Protein AF-A0A7S0ARN7-F1 (afdb_monomer)

Mean predicted aligned error: 8.46 Å

Foldseek 3Di:
DDDPPDPDDDDPPPFLALVVLLVQLVVVVVQVCVVVVNDDDDHDKDKDWDADPNDIAIDTRDFDPVLVVLCVPPHHCSSVVVNCVRNVPPPVVSVVSLLPDQSLSHDHPDRLVSQQSQCVLLVHPDSNDRHDSDDVSSNVSSD

pLDDT: mean 82.37, std 15.59, range [34.59, 96.56]

Radius of gyration: 19.01 Å; Cα contacts (8 Å, |Δi|>4): 144; chains: 1; bounding box: 39×38×51 Å

Sequence (143 aa):
VLDAQMEFSGPATPFTRIWCAFEESVAMEQAALEEEGLAEKPALLLDIATCHGSQPQLLTDGLTEQEQLLDEQKYPGAGAKAQTLRERSFPLELVAKGLTLRLEEASASVASDKTHILNCIARNTDLDAEPALEHPAYDRVYR

Organism: NCBI:txid73915

Solvent-accessible surface area (backbone atoms only — not comparable to full-atom values): 8701 Å² total; per-residue (Å²): 130,75,64,91,85,48,101,81,49,68,65,91,62,73,63,48,41,39,62,58,51,48,54,52,38,53,55,50,55,55,46,55,50,25,75,75,71,73,44,98,68,80,81,86,72,59,67,50,76,49,73,59,94,95,35,82,35,52,47,60,65,70,75,52,72,71,28,48,51,35,23,76,73,74,41,86,59,45,15,62,52,48,49,54,61,60,39,67,77,46,66,60,68,60,55,55,54,46,60,68,57,56,70,84,75,31,40,53,99,49,71,64,54,47,33,32,50,50,15,51,61,63,68,42,91,56,40,85,48,87,51,72,91,72,54,82,49,59,60,63,59,54,104

Secondary structure (DSSP, 8-state):
---TT-TT-----TT-BHHHHHHHHHHHHHHHHIIIIIS--PPPP-EEEEEETTEEEEEESS--HHHHHHHHHT-TTHHHHHHHHHHTTS-HHHHHHHHT--GGG-B-SSHHHHHHHHHHHTT-S-TTSPPPSS-TTGGGT--

Structure (mmCIF, N/CA/C/O backbone):
data_AF-A0A7S0ARN7-F1
#
_entry.id   AF-A0A7S0ARN7-F1
#
loop_
_atom_site.group_PDB
_atom_site.id
_atom_site.type_symbol
_atom_site.label_atom_id
_atom_site.label_alt_id
_atom_site.label_comp_id
_atom_site.label_asym_id
_atom_site.label_entity_id
_atom_site.label_seq_id
_atom_site.pdbx_PDB_ins_code
_atom_site.Cartn_x
_atom_site.Cartn_y
_atom_site.Cartn_z
_atom_site.occupancy
_atom_site.B_iso_or_equiv
_atom_site.auth_seq_id
_atom_site.auth_comp_id
_atom_site.auth_asym_id
_atom_site.auth_atom_id
_atom_site.pdbx_PDB_model_num
ATOM 1 N N . VAL A 1 1 ? 6.931 -16.984 8.484 1.00 34.59 1 VAL A N 1
ATOM 2 C CA . VAL A 1 1 ? 8.196 -17.642 8.877 1.00 34.59 1 VAL A CA 1
ATOM 3 C C . VAL A 1 1 ? 9.204 -16.530 9.088 1.00 34.59 1 VAL A C 1
ATOM 5 O O . VAL A 1 1 ? 9.321 -15.700 8.199 1.00 34.59 1 VAL A O 1
ATOM 8 N N . LEU A 1 2 ? 9.782 -16.425 10.287 1.00 37.09 2 LEU A N 1
ATOM 9 C CA . LEU A 1 2 ? 10.772 -15.397 10.624 1.00 37.09 2 LEU A CA 1
ATOM 10 C C . LEU A 1 2 ? 12.109 -15.756 9.968 1.00 37.09 2 LEU A C 1
ATOM 12 O O . LEU A 1 2 ? 12.545 -16.904 10.058 1.00 37.09 2 LEU A O 1
ATOM 16 N N . ASP A 1 3 ? 12.727 -14.783 9.312 1.00 39.00 3 ASP A N 1
ATOM 17 C CA . ASP A 1 3 ? 14.120 -14.831 8.882 1.00 39.00 3 ASP A CA 1
ATOM 18 C C . ASP A 1 3 ? 15.012 -14.640 10.122 1.00 39.00 3 ASP A C 1
ATOM 20 O O . ASP A 1 3 ? 14.856 -13.677 10.870 1.00 39.00 3 ASP A O 1
ATOM 24 N N . ALA A 1 4 ? 15.916 -15.589 10.365 1.00 43.41 4 ALA A N 1
ATOM 25 C CA . ALA A 1 4 ? 16.823 -15.599 11.509 1.00 43.41 4 ALA A CA 1
ATOM 26 C C . ALA A 1 4 ? 18.027 -14.638 11.369 1.00 43.41 4 ALA A C 1
ATOM 28 O O . ALA A 1 4 ? 18.924 -14.678 12.211 1.00 43.41 4 ALA A O 1
ATOM 29 N N . GLN A 1 5 ? 18.097 -13.817 10.314 1.00 52.44 5 GLN A N 1
ATOM 30 C CA . GLN A 1 5 ? 19.282 -13.025 9.964 1.00 52.44 5 GLN A CA 1
ATOM 31 C C . GLN A 1 5 ? 19.239 -11.538 10.335 1.00 52.44 5 GLN A C 1
ATOM 33 O O . GLN A 1 5 ? 20.236 -10.858 10.098 1.00 52.44 5 GLN A O 1
ATOM 38 N N . MET A 1 6 ? 18.174 -11.006 10.949 1.00 47.91 6 MET A N 1
ATOM 39 C CA . MET A 1 6 ? 18.203 -9.616 11.432 1.00 47.91 6 MET A CA 1
ATOM 40 C C . MET A 1 6 ? 17.914 -9.502 12.928 1.00 47.91 6 MET A C 1
ATOM 42 O O . MET A 1 6 ? 16.893 -9.974 13.420 1.00 47.91 6 MET A O 1
ATOM 46 N N . GLU A 1 7 ? 18.781 -8.768 13.630 1.00 45.91 7 GLU A N 1
ATOM 47 C CA . GLU A 1 7 ? 18.656 -8.407 15.053 1.00 45.91 7 GLU A CA 1
ATOM 48 C C . GLU A 1 7 ? 17.381 -7.590 15.365 1.00 45.91 7 GLU A C 1
ATOM 50 O O . GLU A 1 7 ? 16.983 -7.499 16.523 1.00 45.91 7 GLU A O 1
ATOM 55 N N . PHE A 1 8 ? 16.709 -7.041 14.341 1.00 52.00 8 PHE A N 1
ATOM 56 C CA . PHE A 1 8 ? 15.492 -6.226 14.470 1.00 52.00 8 PHE A CA 1
ATOM 57 C C . PHE A 1 8 ? 14.445 -6.424 13.355 1.00 52.00 8 PHE A C 1
ATOM 59 O O . PHE A 1 8 ? 13.602 -5.549 13.166 1.00 52.00 8 PHE A O 1
ATOM 66 N N . SER A 1 9 ? 14.427 -7.542 12.616 1.00 42.03 9 SER A N 1
ATOM 67 C CA . SER A 1 9 ? 13.319 -7.789 11.674 1.00 42.03 9 SER A CA 1
ATOM 68 C C . SER A 1 9 ? 12.332 -8.802 12.240 1.00 42.03 9 SER A C 1
ATOM 70 O O . SER A 1 9 ? 12.500 -10.015 12.110 1.00 42.03 9 SER A O 1
ATOM 72 N N . GLY A 1 10 ? 11.242 -8.290 12.816 1.00 43.62 10 GLY A N 1
ATOM 73 C CA . GLY A 1 10 ? 9.978 -9.021 12.757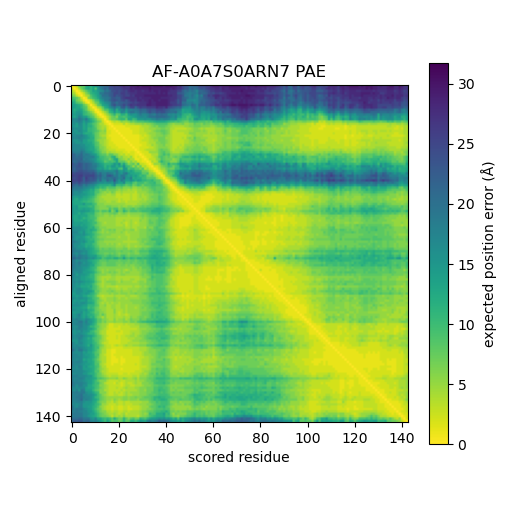 1.00 43.62 10 GLY A CA 1
ATOM 74 C C . GLY A 1 10 ? 9.605 -9.280 11.290 1.00 43.62 10 GLY A C 1
ATOM 75 O O . GLY A 1 10 ? 10.201 -8.675 10.392 1.00 43.62 10 GLY A O 1
ATOM 76 N N . PRO A 1 11 ? 8.632 -10.157 10.996 1.00 50.41 11 PRO A N 1
ATOM 77 C CA . PRO A 1 11 ? 8.144 -10.238 9.628 1.00 50.41 11 PRO A CA 1
ATOM 78 C C . PRO A 1 11 ? 7.705 -8.824 9.234 1.00 50.41 11 PRO A C 1
ATOM 80 O O . PRO A 1 11 ? 7.140 -8.119 10.072 1.00 50.41 11 PRO A O 1
ATOM 83 N N . ALA A 1 12 ? 7.940 -8.401 7.991 1.00 48.53 12 ALA A N 1
ATOM 84 C CA . ALA A 1 12 ? 7.135 -7.318 7.449 1.00 48.53 12 ALA A CA 1
ATOM 85 C C . ALA A 1 12 ? 5.679 -7.779 7.610 1.00 48.53 12 ALA A C 1
ATOM 87 O O . ALA A 1 12 ? 5.238 -8.707 6.934 1.00 48.53 12 ALA A O 1
ATOM 88 N N . THR A 1 13 ? 4.994 -7.260 8.625 1.00 58.22 13 THR A N 1
ATOM 89 C CA . THR A 1 13 ? 3.586 -7.524 8.894 1.00 58.22 13 THR A CA 1
ATOM 90 C C . THR A 1 13 ? 2.845 -6.365 8.263 1.00 58.22 13 THR A C 1
ATOM 92 O O . THR A 1 13 ? 2.683 -5.337 8.928 1.00 58.22 13 THR A O 1
ATOM 95 N N . PRO A 1 14 ? 2.499 -6.470 6.966 1.00 60.25 14 PRO A N 1
ATOM 96 C CA . PRO A 1 14 ? 1.796 -5.402 6.286 1.00 60.25 14 PRO A CA 1
ATOM 97 C C . PRO A 1 14 ? 0.550 -5.040 7.097 1.00 60.25 14 PRO A C 1
ATOM 99 O O . PRO A 1 14 ? -0.193 -5.916 7.539 1.00 60.25 14 PRO A O 1
ATOM 102 N N . PHE A 1 15 ? 0.393 -3.740 7.339 1.00 61.28 15 PHE A N 1
ATOM 103 C CA . PHE A 1 15 ? -0.841 -3.121 7.817 1.00 61.28 15 PHE A CA 1
ATOM 104 C C . PHE A 1 15 ? -1.418 -3.607 9.157 1.00 61.28 15 PHE A C 1
ATOM 106 O O . PHE A 1 15 ? -2.587 -3.376 9.447 1.00 61.28 15 PHE A O 1
ATOM 113 N N . THR A 1 16 ? -0.607 -4.167 10.064 1.00 73.50 16 THR A N 1
ATOM 114 C CA . THR A 1 16 ? -1.054 -4.346 11.465 1.00 73.50 16 THR A CA 1
ATOM 115 C C . THR A 1 16 ? -1.233 -3.019 12.197 1.00 73.50 16 THR A C 1
ATOM 117 O O . THR A 1 16 ? -1.838 -2.985 13.268 1.00 73.50 16 THR A O 1
ATOM 120 N N . ARG A 1 17 ? -0.690 -1.929 11.647 1.00 84.50 17 ARG A N 1
ATOM 121 C CA . ARG A 1 17 ? -0.802 -0.572 12.174 1.00 84.50 17 ARG A CA 1
ATOM 122 C C . ARG A 1 17 ? -1.903 0.157 11.415 1.00 84.50 17 ARG A C 1
ATOM 124 O O . ARG A 1 17 ? -1.704 0.526 10.263 1.00 84.50 17 ARG A O 1
ATOM 131 N N . ILE A 1 18 ? -3.030 0.393 12.081 1.00 89.44 18 ILE A N 1
ATOM 132 C CA . ILE A 1 18 ? -4.207 1.032 11.472 1.00 89.44 18 ILE A CA 1
ATOM 133 C C . ILE A 1 18 ? -3.899 2.438 10.931 1.00 89.44 18 ILE A C 1
ATOM 135 O O . ILE A 1 18 ? -4.466 2.848 9.926 1.00 89.44 18 ILE A O 1
ATOM 139 N N . TRP A 1 19 ? -2.941 3.139 11.546 1.00 90.62 19 TRP A N 1
ATOM 140 C CA . TRP A 1 19 ? -2.455 4.439 11.082 1.00 90.62 19 TRP A CA 1
ATOM 141 C C . TRP A 1 19 ? -1.925 4.408 9.647 1.00 90.62 19 TRP A C 1
ATOM 143 O O . TRP A 1 19 ? -2.259 5.302 8.885 1.00 90.62 19 TRP A O 1
ATOM 153 N N . CYS A 1 20 ? -1.174 3.373 9.254 1.00 87.31 20 CYS A N 1
ATOM 154 C CA . CYS A 1 20 ? -0.627 3.297 7.897 1.00 87.31 20 CYS A CA 1
ATOM 155 C C . CYS A 1 20 ? -1.749 3.182 6.856 1.00 87.31 20 CYS A C 1
ATOM 157 O O . CYS A 1 20 ? -1.766 3.920 5.881 1.00 87.31 20 CYS A O 1
ATOM 159 N N . ALA A 1 21 ? -2.736 2.318 7.117 1.00 85.81 21 ALA A N 1
ATOM 160 C CA . ALA A 1 21 ? -3.896 2.174 6.240 1.00 85.81 21 ALA A CA 1
ATOM 161 C C . ALA A 1 21 ? -4.757 3.452 6.192 1.00 85.81 21 ALA A C 1
ATOM 163 O O . ALA A 1 21 ? -5.342 3.772 5.161 1.00 85.81 21 ALA A O 1
ATOM 164 N N . PHE A 1 22 ? -4.829 4.200 7.297 1.00 89.19 22 PHE A N 1
ATOM 165 C CA . PHE A 1 22 ? -5.517 5.488 7.340 1.00 89.19 22 PHE A CA 1
ATOM 166 C C . PHE A 1 22 ? -4.777 6.584 6.560 1.00 89.19 22 PHE A C 1
ATOM 168 O O . PHE A 1 22 ? -5.401 7.340 5.826 1.00 89.19 22 PHE A O 1
ATOM 175 N N . GLU A 1 23 ? -3.453 6.672 6.685 1.00 88.50 23 GLU A N 1
ATOM 176 C CA . GLU A 1 23 ? -2.637 7.630 5.927 1.00 88.50 23 GLU A CA 1
ATOM 177 C C . GLU A 1 23 ? -2.752 7.384 4.417 1.00 88.50 23 GLU A C 1
ATOM 179 O O . GLU A 1 23 ? -2.956 8.324 3.647 1.00 88.50 23 GLU A O 1
ATOM 184 N N . GLU A 1 24 ? -2.685 6.117 4.001 1.00 84.62 24 GLU A N 1
ATOM 185 C CA . GLU A 1 24 ? -2.866 5.714 2.606 1.00 84.62 24 GLU A CA 1
ATOM 186 C C . GLU A 1 24 ? -4.280 6.025 2.102 1.00 84.62 24 GLU A C 1
ATOM 188 O O . GLU A 1 24 ? -4.426 6.585 1.016 1.00 84.62 24 GLU A O 1
ATOM 193 N N . SER A 1 25 ? -5.328 5.756 2.891 1.00 85.25 25 SER A N 1
ATOM 194 C CA . SER A 1 25 ? -6.704 6.046 2.469 1.00 85.25 25 SER A CA 1
ATOM 195 C C . SER A 1 25 ? -6.977 7.538 2.307 1.00 85.25 25 SER A C 1
ATOM 197 O O . SER A 1 25 ? -7.649 7.933 1.357 1.00 85.25 25 SER A O 1
ATOM 199 N N . VAL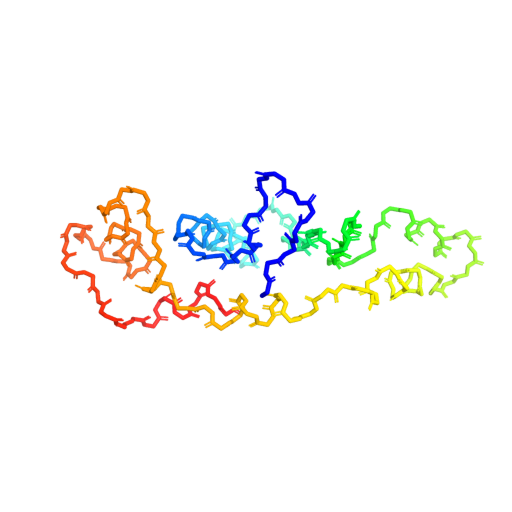 A 1 26 ? -6.415 8.378 3.179 1.00 86.19 26 VAL A N 1
ATOM 200 C CA . VAL A 1 26 ? -6.509 9.839 3.060 1.00 86.19 26 VAL A CA 1
ATOM 201 C C . VAL A 1 26 ? -5.796 10.327 1.799 1.00 86.19 26 VAL A C 1
ATOM 203 O O . VAL A 1 26 ? -6.337 11.173 1.085 1.00 86.19 26 VAL A O 1
ATOM 206 N N . ALA A 1 27 ? -4.615 9.783 1.487 1.00 83.06 27 ALA A N 1
ATOM 207 C CA . ALA A 1 27 ? -3.901 10.118 0.256 1.00 83.06 27 ALA A CA 1
ATOM 208 C C . ALA A 1 27 ? -4.717 9.736 -0.993 1.00 83.06 27 ALA A C 1
ATOM 210 O O . ALA A 1 27 ? -4.836 10.540 -1.919 1.00 83.06 27 ALA A O 1
ATOM 211 N N . MET A 1 28 ? -5.336 8.553 -0.988 1.00 80.12 28 MET A N 1
ATOM 212 C CA . MET A 1 28 ? -6.175 8.066 -2.086 1.00 80.12 28 MET A CA 1
ATOM 213 C C . MET A 1 28 ? -7.480 8.858 -2.241 1.00 80.12 28 MET A C 1
ATOM 215 O O . MET A 1 28 ? -7.842 9.206 -3.363 1.00 80.12 28 MET A O 1
ATOM 219 N N . GLU A 1 29 ? -8.181 9.193 -1.149 1.00 78.50 29 GLU A N 1
ATOM 220 C CA . GLU A 1 29 ? -9.380 10.047 -1.210 1.00 78.50 29 GLU A CA 1
ATOM 221 C C . GLU A 1 29 ? -9.048 11.422 -1.802 1.00 78.50 29 GLU A C 1
ATOM 223 O O . GLU A 1 29 ? -9.818 11.954 -2.604 1.00 78.50 29 GLU A O 1
ATOM 228 N N . GLN A 1 30 ? -7.892 11.988 -1.449 1.00 71.38 30 GLN A N 1
ATOM 229 C CA . GLN A 1 30 ? -7.458 13.267 -1.993 1.00 71.38 30 GLN A CA 1
ATOM 230 C C . GLN A 1 30 ? -7.198 13.189 -3.507 1.00 71.38 30 GLN A C 1
ATOM 232 O O . GLN A 1 30 ? -7.637 14.073 -4.240 1.00 71.38 30 GLN A O 1
ATOM 237 N N . ALA A 1 31 ? -6.563 12.118 -3.987 1.00 68.25 31 ALA A N 1
ATOM 238 C CA . ALA A 1 31 ? -6.337 11.917 -5.417 1.00 68.25 31 ALA A CA 1
ATOM 239 C C . ALA A 1 31 ? -7.619 11.617 -6.207 1.00 68.25 31 ALA A C 1
ATOM 241 O O . ALA A 1 31 ? -7.768 12.080 -7.334 1.00 68.25 31 ALA A O 1
ATOM 242 N N . ALA A 1 32 ? -8.581 10.902 -5.619 1.00 69.81 32 ALA A N 1
ATOM 243 C CA . ALA A 1 32 ? -9.870 10.649 -6.265 1.00 69.81 32 ALA A CA 1
ATOM 244 C C . ALA A 1 32 ? -10.659 11.949 -6.504 1.00 69.81 32 ALA A C 1
ATOM 246 O O . ALA A 1 32 ? -11.263 12.130 -7.559 1.00 69.81 32 ALA A O 1
ATOM 247 N N . LEU A 1 33 ? -10.617 12.890 -5.552 1.00 67.06 33 LEU A N 1
ATOM 248 C CA . LEU A 1 33 ? -11.204 14.222 -5.733 1.00 67.06 33 LEU A CA 1
ATOM 249 C C . LEU A 1 33 ? -10.492 15.012 -6.845 1.00 67.06 33 LEU A C 1
ATOM 251 O O . LEU A 1 33 ? -11.124 15.794 -7.552 1.00 67.06 33 LEU A O 1
ATOM 255 N N . GLU A 1 34 ? -9.188 14.806 -7.016 1.00 67.56 34 GLU A N 1
ATOM 256 C CA . GLU A 1 34 ? -8.386 15.434 -8.069 1.00 67.56 34 GLU A CA 1
ATOM 257 C C . GLU A 1 34 ? -8.763 14.895 -9.469 1.00 67.56 34 GLU A C 1
ATOM 259 O O . GLU A 1 34 ? -8.975 15.692 -10.388 1.00 67.56 34 GLU A O 1
ATOM 264 N N . GLU A 1 35 ? -8.957 13.576 -9.627 1.00 60.41 35 GLU A N 1
ATOM 265 C CA . GLU A 1 35 ? -9.372 12.936 -10.894 1.00 60.41 35 GLU A CA 1
ATOM 266 C C . GLU A 1 35 ? -10.744 13.402 -11.408 1.00 60.41 35 GLU A C 1
ATOM 268 O O . GLU A 1 35 ? -10.962 13.472 -12.620 1.00 60.41 35 GLU A O 1
ATOM 273 N N . GLU A 1 36 ? -11.656 13.803 -10.517 1.00 68.38 36 GLU A N 1
ATOM 274 C CA . GLU A 1 36 ? -12.947 14.408 -10.884 1.00 68.38 36 GLU A CA 1
ATOM 275 C C . GLU A 1 36 ? -12.813 15.848 -11.436 1.00 68.38 36 GLU A C 1
ATOM 277 O O . GLU A 1 36 ? -13.811 16.526 -11.693 1.00 68.38 36 GLU A O 1
ATOM 282 N N . GLY A 1 37 ? -11.583 16.326 -11.662 1.00 61.88 37 GLY A N 1
ATOM 283 C CA . GLY A 1 37 ? -11.284 17.641 -12.231 1.00 61.88 37 GLY A CA 1
ATOM 284 C C . GLY A 1 37 ? -11.396 18.783 -11.222 1.00 61.88 3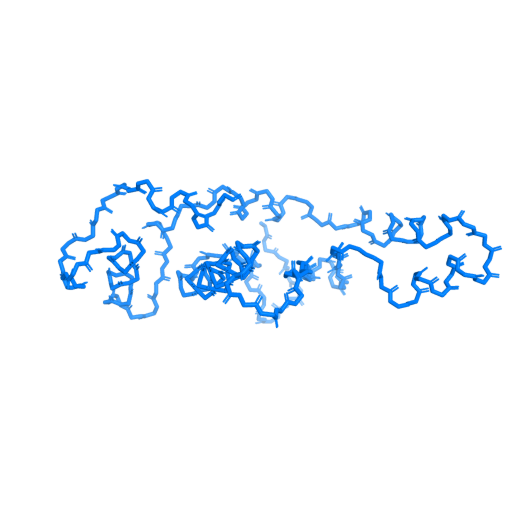7 GLY A C 1
ATOM 285 O O . GLY A 1 37 ? -11.478 19.946 -11.621 1.00 61.88 37 GLY A O 1
ATOM 286 N N . LEU A 1 38 ? -11.419 18.469 -9.921 1.00 61.69 38 LEU A N 1
ATOM 287 C CA . LEU A 1 38 ? -11.544 19.454 -8.843 1.00 61.69 38 LEU A CA 1
ATOM 288 C C . LEU A 1 38 ? -10.184 19.959 -8.328 1.00 61.69 38 LEU A C 1
ATOM 290 O O . LEU A 1 38 ? -10.166 20.900 -7.532 1.00 61.69 38 LEU A O 1
ATOM 294 N N . ALA A 1 39 ? -9.054 19.402 -8.791 1.00 57.09 39 ALA A N 1
ATOM 295 C CA . ALA A 1 39 ? -7.719 19.926 -8.495 1.00 57.09 39 ALA A CA 1
ATOM 296 C C . ALA A 1 39 ? -6.646 19.532 -9.540 1.00 57.09 39 ALA A C 1
ATOM 298 O O . ALA A 1 39 ? -6.692 18.467 -10.146 1.00 57.09 39 ALA A O 1
ATOM 299 N N . GLU A 1 40 ? -5.672 20.427 -9.762 1.00 55.41 40 GLU A N 1
ATOM 300 C CA . GLU A 1 40 ? -4.558 20.262 -10.712 1.00 55.41 40 GLU A CA 1
ATOM 301 C C . GLU A 1 40 ? -3.382 19.518 -10.054 1.00 55.41 40 GLU A C 1
ATOM 303 O O . GLU A 1 40 ? -2.419 20.135 -9.589 1.00 55.41 40 GLU A O 1
ATOM 308 N N . LYS A 1 41 ? -3.433 18.187 -9.995 1.00 54.69 41 LYS A N 1
ATOM 309 C CA . LYS A 1 41 ? -2.278 17.362 -9.614 1.00 54.69 41 LYS A CA 1
ATOM 310 C C . LYS A 1 41 ? -2.193 16.088 -10.462 1.00 54.69 41 LYS A C 1
ATOM 312 O O . LYS A 1 41 ? -3.210 15.630 -10.974 1.00 54.69 41 LYS A O 1
ATOM 317 N N . PRO A 1 42 ? -0.977 15.554 -10.687 1.00 57.97 42 PRO A N 1
ATOM 318 C CA . PRO A 1 42 ? -0.793 14.317 -11.440 1.00 57.97 42 PRO A CA 1
ATOM 319 C C . PRO A 1 42 ? -1.376 13.116 -10.681 1.00 57.97 42 PRO A C 1
ATOM 321 O O . PRO A 1 42 ? -1.392 13.123 -9.451 1.00 57.97 42 PRO A O 1
ATOM 324 N N . ALA A 1 43 ? -1.801 12.087 -11.423 1.00 66.25 43 ALA A N 1
ATOM 325 C CA . ALA A 1 43 ? -2.260 10.813 -10.868 1.00 66.25 43 ALA A CA 1
ATOM 326 C C . ALA A 1 43 ? -1.240 10.236 -9.867 1.00 66.25 43 ALA A C 1
ATOM 328 O O . ALA A 1 43 ? -0.028 10.314 -10.099 1.00 66.25 43 ALA A O 1
ATOM 329 N N . LEU A 1 44 ? -1.728 9.665 -8.760 1.00 72.81 44 LEU A N 1
ATOM 330 C CA . LEU A 1 44 ? -0.875 8.980 -7.790 1.00 72.81 44 LEU A CA 1
ATOM 331 C C . LEU A 1 44 ? -0.246 7.748 -8.445 1.00 72.81 44 LEU A C 1
ATOM 333 O O . LEU A 1 44 ? -0.955 6.834 -8.854 1.00 72.81 44 LEU A O 1
ATOM 337 N N . LEU A 1 45 ? 1.084 7.721 -8.507 1.00 82.19 45 LEU A N 1
ATOM 338 C CA . LEU A 1 45 ? 1.837 6.519 -8.855 1.00 82.19 45 LEU A CA 1
ATOM 339 C C . LEU A 1 45 ? 2.038 5.675 -7.595 1.00 82.19 45 LEU A C 1
ATOM 341 O O . LEU A 1 45 ? 2.348 6.217 -6.529 1.00 82.19 45 LEU A O 1
ATOM 345 N N . LEU A 1 46 ? 1.878 4.357 -7.722 1.00 84.00 46 LEU A N 1
ATOM 346 C CA . LEU A 1 46 ? 2.081 3.412 -6.627 1.00 84.00 46 LEU A CA 1
ATOM 347 C C . LEU A 1 46 ? 3.381 2.630 -6.813 1.00 84.00 46 LEU A C 1
ATOM 349 O O . LEU A 1 46 ? 3.494 1.793 -7.705 1.00 84.00 46 LEU A O 1
ATOM 353 N N . ASP A 1 47 ? 4.310 2.818 -5.882 1.00 89.69 47 ASP A N 1
ATOM 354 C CA . ASP A 1 47 ? 5.530 2.023 -5.794 1.00 89.69 47 ASP A CA 1
ATOM 355 C C . ASP A 1 47 ? 5.530 1.203 -4.501 1.00 89.69 47 ASP A C 1
ATOM 357 O O . ASP A 1 47 ? 5.254 1.719 -3.416 1.00 89.69 47 ASP A O 1
ATOM 361 N N . ILE A 1 48 ? 5.879 -0.081 -4.592 1.00 89.25 48 ILE A N 1
ATOM 362 C CA . ILE A 1 48 ? 5.963 -0.981 -3.437 1.00 89.25 48 ILE A CA 1
ATOM 363 C C . ILE A 1 48 ? 7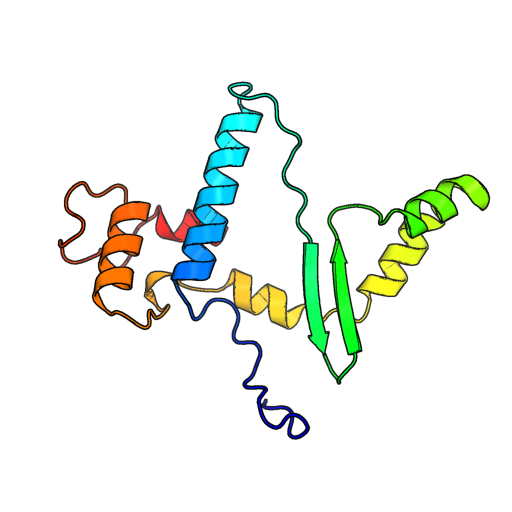.396 -1.474 -3.297 1.00 89.25 48 ILE A C 1
ATOM 365 O O . ILE A 1 48 ? 7.886 -2.253 -4.115 1.00 89.25 48 ILE A O 1
ATOM 369 N N . ALA A 1 49 ? 8.055 -1.066 -2.215 1.00 90.81 49 ALA A N 1
ATOM 370 C CA . ALA A 1 49 ? 9.393 -1.521 -1.862 1.00 90.81 49 ALA A CA 1
ATOM 371 C C . ALA A 1 49 ? 9.351 -2.513 -0.692 1.00 90.81 49 ALA A C 1
ATOM 373 O O . ALA A 1 49 ? 8.626 -2.331 0.285 1.00 90.81 49 ALA A O 1
ATOM 374 N N . THR A 1 50 ? 10.158 -3.568 -0.766 1.00 88.44 50 THR A N 1
ATOM 375 C CA . THR A 1 50 ? 10.341 -4.518 0.337 1.00 88.44 50 THR A CA 1
ATOM 376 C C . THR A 1 50 ? 11.746 -5.111 0.329 1.00 88.44 50 THR A C 1
ATOM 378 O O . THR A 1 50 ? 12.476 -5.000 -0.653 1.00 88.44 50 THR A O 1
ATOM 381 N N . CYS A 1 51 ? 12.132 -5.764 1.422 1.00 88.75 51 CYS A N 1
ATOM 382 C CA . CYS A 1 51 ? 13.364 -6.540 1.506 1.00 88.75 51 CYS A CA 1
ATOM 383 C C . CYS A 1 51 ? 13.011 -8.019 1.655 1.00 88.75 51 CYS A C 1
ATOM 385 O O . CYS A 1 51 ? 12.318 -8.408 2.594 1.00 88.75 51 CYS A O 1
ATOM 387 N N . HIS A 1 52 ? 13.512 -8.852 0.746 1.00 83.88 52 HIS A N 1
ATOM 388 C CA . HIS A 1 52 ? 13.292 -10.295 0.767 1.00 83.88 52 HIS A CA 1
ATOM 389 C C . HIS A 1 52 ? 14.619 -11.023 0.534 1.00 83.88 52 HIS A C 1
ATOM 391 O O . HIS A 1 52 ? 15.308 -10.764 -0.452 1.00 83.88 52 HIS A O 1
ATOM 397 N N . GLY A 1 53 ? 15.010 -11.899 1.467 1.00 83.62 53 GLY A N 1
ATOM 398 C CA . GLY A 1 53 ? 16.299 -12.600 1.413 1.00 83.62 53 GLY A CA 1
ATOM 399 C C . GLY A 1 53 ? 17.506 -11.653 1.408 1.00 83.62 53 GLY A C 1
ATOM 400 O O . GLY A 1 53 ? 18.437 -11.850 0.630 1.00 83.62 53 GLY A O 1
ATOM 401 N N . SER A 1 54 ? 17.460 -10.591 2.221 1.00 85.50 54 SER A N 1
ATOM 402 C CA . SER A 1 54 ? 18.490 -9.536 2.289 1.00 85.50 54 SER A CA 1
ATOM 403 C C . SER A 1 54 ? 18.720 -8.763 0.981 1.00 85.50 54 SER A C 1
ATOM 405 O O . SER A 1 54 ? 19.744 -8.100 0.829 1.00 85.50 54 SER A O 1
ATOM 407 N N . GLN A 1 55 ? 17.781 -8.834 0.033 1.00 87.25 55 GLN A N 1
ATOM 408 C CA . GLN A 1 55 ? 17.814 -8.078 -1.218 1.00 87.25 55 GLN A CA 1
ATOM 409 C C . GLN A 1 55 ? 16.619 -7.123 -1.300 1.00 87.25 55 GLN A C 1
ATOM 411 O O . GLN A 1 55 ? 15.496 -7.541 -0.990 1.00 87.25 55 GLN A O 1
ATOM 416 N N . PRO A 1 56 ? 16.822 -5.870 -1.744 1.00 91.12 56 PRO A N 1
ATOM 417 C CA . PRO A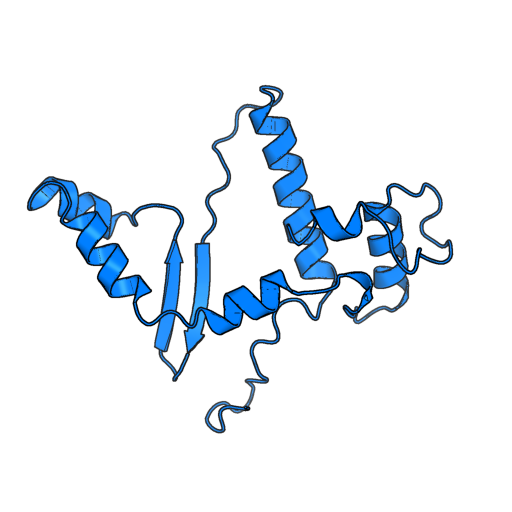 1 56 ? 15.718 -4.969 -2.029 1.00 91.12 56 PRO A CA 1
ATOM 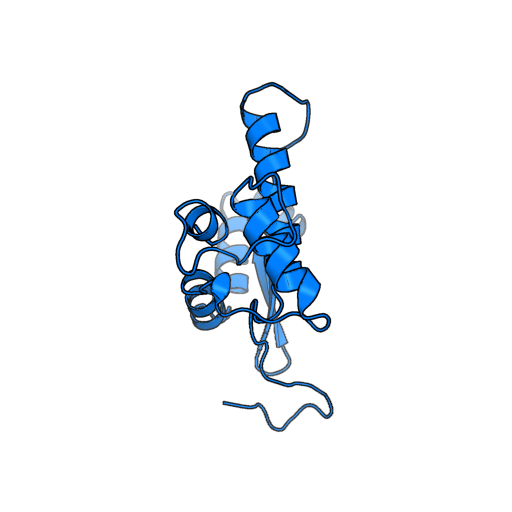418 C C . PRO A 1 56 ? 14.924 -5.483 -3.235 1.00 91.12 56 PRO A C 1
ATOM 420 O O . PRO A 1 56 ? 15.486 -5.987 -4.208 1.00 91.12 56 PRO A O 1
ATOM 423 N N . GLN A 1 57 ? 13.609 -5.355 -3.157 1.00 92.69 57 GLN A N 1
ATOM 424 C CA . GLN A 1 57 ? 12.649 -5.691 -4.198 1.00 92.69 57 GLN A CA 1
ATOM 425 C C . GLN A 1 57 ? 11.730 -4.488 -4.383 1.00 92.69 57 GLN A C 1
ATOM 427 O O . GLN A 1 57 ? 11.341 -3.852 -3.402 1.00 92.69 57 GLN A O 1
ATOM 432 N N . LEU A 1 58 ? 11.391 -4.179 -5.630 1.00 93.25 58 LEU A N 1
ATOM 433 C CA . LEU A 1 58 ? 10.609 -3.000 -5.980 1.00 93.25 58 LEU A CA 1
ATOM 434 C C . LEU A 1 58 ? 9.604 -3.361 -7.076 1.00 93.25 58 LEU A C 1
ATOM 436 O O . LEU A 1 58 ? 10.028 -3.871 -8.115 1.00 93.25 58 LEU A O 1
ATOM 440 N N . LEU A 1 59 ? 8.324 -3.077 -6.842 1.00 93.25 59 LEU A N 1
ATOM 441 C CA . LEU A 1 59 ? 7.289 -2.932 -7.871 1.00 93.25 59 LEU A CA 1
ATOM 442 C C . LEU A 1 59 ? 7.060 -1.445 -8.104 1.00 93.25 59 LEU A C 1
ATOM 444 O O . LEU A 1 59 ? 7.017 -0.696 -7.128 1.00 93.25 59 LEU A O 1
ATOM 448 N N . THR A 1 60 ? 6.912 -1.036 -9.359 1.00 93.12 60 THR A N 1
ATOM 449 C CA . THR A 1 60 ? 6.607 0.358 -9.705 1.00 93.12 60 THR A CA 1
ATOM 450 C C . THR A 1 60 ? 5.398 0.437 -10.615 1.00 93.12 60 THR A C 1
ATOM 452 O O . THR A 1 60 ? 5.246 -0.390 -11.520 1.00 93.12 60 THR A O 1
ATOM 455 N N . ASP A 1 61 ? 4.577 1.464 -10.427 1.00 89.94 61 ASP A N 1
ATOM 456 C CA . ASP A 1 61 ? 3.584 1.845 -11.423 1.00 89.94 61 ASP A CA 1
ATOM 457 C C . ASP A 1 61 ? 4.266 2.658 -12.530 1.00 89.94 61 ASP A C 1
ATOM 459 O O . ASP A 1 61 ? 4.624 3.827 -12.374 1.00 89.94 61 ASP A O 1
ATOM 463 N N . GLY A 1 62 ? 4.513 1.985 -13.653 1.00 91.25 62 GLY A N 1
ATOM 464 C CA . GLY A 1 62 ? 5.281 2.515 -14.773 1.00 91.25 62 GLY A CA 1
ATOM 465 C C . GLY A 1 62 ? 6.779 2.204 -14.715 1.00 91.25 62 GLY A C 1
ATOM 466 O O . GLY A 1 62 ? 7.268 1.422 -13.898 1.00 91.25 62 GLY A O 1
ATOM 467 N N . LEU A 1 63 ? 7.506 2.792 -15.669 1.00 93.00 63 LEU A N 1
ATOM 468 C CA . LEU A 1 63 ? 8.943 2.593 -15.849 1.00 93.00 63 LEU A CA 1
ATOM 469 C C . LEU A 1 63 ? 9.739 3.588 -15.006 1.00 93.00 63 LEU A C 1
ATOM 471 O O . LEU A 1 63 ? 9.456 4.786 -15.024 1.00 93.00 63 LEU A O 1
ATOM 475 N N . THR A 1 64 ? 10.808 3.109 -14.376 1.00 93.31 64 THR A N 1
ATOM 476 C CA . THR A 1 64 ? 11.834 3.975 -13.779 1.00 93.31 64 THR A CA 1
ATOM 477 C C . THR A 1 64 ? 12.556 4.797 -14.851 1.00 93.31 64 THR A C 1
ATOM 479 O O . THR A 1 64 ? 12.605 4.405 -16.018 1.00 93.31 64 THR A O 1
ATOM 482 N N . GLU A 1 65 ? 13.205 5.899 -14.462 1.00 94.12 65 GLU A N 1
ATOM 483 C CA . GLU A 1 65 ? 14.001 6.734 -15.381 1.00 94.12 65 GLU A CA 1
ATOM 484 C C . GLU A 1 65 ? 15.041 5.906 -16.160 1.00 94.12 65 GLU A C 1
ATOM 486 O O . GLU A 1 65 ? 15.201 6.050 -17.370 1.00 94.12 65 GLU A O 1
ATOM 491 N N . GLN A 1 66 ? 15.703 4.957 -15.492 1.00 93.50 66 GLN A N 1
ATOM 492 C CA . GLN A 1 66 ? 16.675 4.080 -16.142 1.00 93.50 66 GLN A CA 1
ATOM 493 C C . GLN A 1 66 ? 16.027 3.156 -17.186 1.00 93.50 66 GLN A C 1
ATOM 495 O O . GLN A 1 66 ? 16.621 2.886 -18.231 1.00 93.50 66 GLN A O 1
ATOM 500 N N . GLU A 1 67 ? 14.822 2.658 -16.918 1.00 95.88 67 GLU A N 1
ATOM 501 C CA . GLU A 1 67 ? 14.070 1.811 -17.847 1.00 95.88 67 GLU A CA 1
ATOM 502 C C . GLU A 1 67 ? 13.529 2.622 -19.032 1.00 95.88 67 GLU A C 1
ATOM 504 O O . GLU A 1 67 ? 13.580 2.136 -20.161 1.00 95.88 67 GLU A O 1
ATOM 509 N N . GLN A 1 68 ? 13.107 3.868 -18.810 1.00 95.62 68 GLN A N 1
ATOM 510 C CA . GLN A 1 68 ? 12.729 4.802 -19.876 1.00 95.62 68 GLN A CA 1
ATOM 511 C C . GLN A 1 68 ? 13.911 5.075 -20.813 1.00 95.62 68 GLN A C 1
ATOM 513 O O . GLN A 1 68 ? 13.791 4.906 -22.026 1.00 95.62 68 GLN A O 1
ATOM 518 N N . LEU A 1 69 ? 15.093 5.369 -20.258 1.00 96.00 69 LEU A N 1
ATOM 519 C CA . LEU A 1 69 ? 16.316 5.569 -21.044 1.00 96.00 69 LEU A CA 1
ATOM 520 C C . LEU A 1 69 ? 16.686 4.333 -21.874 1.00 96.00 69 LEU A C 1
ATOM 522 O O . LEU A 1 69 ? 17.169 4.462 -22.998 1.00 96.00 69 LEU A O 1
ATOM 526 N N . LEU A 1 70 ? 16.465 3.121 -21.352 1.00 94.50 70 LEU A N 1
ATOM 527 C CA . LEU A 1 70 ? 16.685 1.894 -22.124 1.00 94.50 70 LEU A CA 1
ATOM 528 C C . LEU A 1 70 ? 15.738 1.798 -23.323 1.00 94.50 70 LEU A C 1
ATOM 530 O O . LEU A 1 70 ? 16.176 1.366 -24.392 1.00 94.50 70 LEU A O 1
ATOM 534 N N . ASP A 1 71 ? 14.478 2.189 -23.151 1.00 93.56 71 ASP A N 1
ATOM 535 C CA . ASP A 1 71 ? 13.480 2.198 -24.221 1.00 93.56 71 ASP A CA 1
ATOM 536 C C . ASP A 1 71 ? 13.845 3.191 -25.331 1.00 93.56 71 ASP A C 1
ATOM 538 O O . ASP A 1 71 ? 13.789 2.853 -26.514 1.00 93.56 71 ASP A O 1
ATOM 542 N N . GLU A 1 72 ? 14.319 4.377 -24.946 1.00 94.06 72 GLU A N 1
ATOM 543 C CA . GLU A 1 72 ? 14.757 5.428 -25.869 1.00 94.06 72 GLU A CA 1
ATOM 544 C C . GLU A 1 72 ? 16.059 5.075 -26.608 1.00 94.06 72 GLU A C 1
ATOM 546 O O . GLU A 1 72 ? 16.204 5.373 -27.794 1.00 94.06 72 GLU A O 1
ATOM 551 N N . GLN A 1 73 ? 17.025 4.448 -25.924 1.00 95.31 73 GLN A N 1
ATOM 552 C CA . GLN A 1 73 ? 18.389 4.275 -26.443 1.00 95.31 73 GLN A CA 1
ATOM 553 C C . GLN A 1 73 ? 18.647 2.934 -27.140 1.00 95.31 73 GLN A C 1
ATOM 555 O O . GLN A 1 73 ? 19.566 2.850 -27.958 1.00 95.31 73 GLN A O 1
ATOM 560 N N . LYS A 1 74 ? 17.910 1.863 -26.809 1.00 93.06 74 LYS A N 1
ATOM 561 C CA . LYS A 1 74 ? 18.128 0.530 -27.405 1.00 93.06 74 LYS A CA 1
ATOM 562 C C . LYS A 1 74 ? 17.115 0.199 -28.485 1.00 93.06 74 LYS A C 1
ATOM 564 O O . LYS A 1 74 ? 17.487 0.025 -29.642 1.00 93.06 74 LYS A O 1
ATOM 569 N N . TYR A 1 75 ? 15.873 -0.019 -28.074 1.00 91.81 75 TYR A N 1
ATOM 570 C CA . TYR A 1 75 ? 14.748 -0.353 -28.937 1.00 91.81 75 TYR A CA 1
ATOM 571 C C . TYR A 1 75 ? 13.450 -0.250 -28.123 1.00 91.81 75 TYR A C 1
ATOM 573 O O . TYR A 1 75 ? 13.479 -0.548 -26.925 1.00 91.81 75 TYR A O 1
ATOM 581 N N . PRO A 1 76 ? 12.313 0.074 -28.766 1.00 94.75 76 PRO A N 1
ATOM 582 C CA . PRO A 1 76 ? 11.017 0.104 -28.094 1.00 94.75 76 PRO A CA 1
ATOM 583 C C . PRO A 1 76 ? 10.703 -1.223 -27.386 1.00 94.75 76 PRO A C 1
ATOM 585 O O . PRO A 1 76 ? 10.780 -2.293 -27.997 1.00 94.75 76 PRO A O 1
ATOM 588 N N . GLY A 1 77 ? 10.351 -1.163 -26.103 1.00 93.69 77 GLY A N 1
ATOM 589 C CA . GLY A 1 77 ? 10.082 -2.317 -25.238 1.00 93.69 77 GLY A CA 1
ATOM 590 C C . GLY A 1 77 ? 11.289 -2.849 -24.448 1.00 93.69 77 GLY A C 1
ATOM 591 O O . GLY A 1 77 ? 11.136 -3.795 -23.667 1.00 93.69 77 GLY A O 1
ATOM 592 N N . ALA A 1 78 ? 12.489 -2.283 -24.610 1.00 96.31 78 ALA A N 1
ATOM 593 C CA . ALA A 1 78 ? 13.652 -2.627 -23.791 1.00 96.31 78 ALA A CA 1
ATOM 594 C C . ALA A 1 78 ? 13.453 -2.274 -22.304 1.00 96.31 78 ALA A C 1
ATOM 596 O O . ALA A 1 78 ? 13.870 -3.055 -21.443 1.00 96.31 78 ALA A O 1
ATOM 597 N N . GLY A 1 79 ? 12.795 -1.151 -22.006 1.00 96.56 79 GLY A N 1
ATOM 598 C CA . GLY A 1 79 ? 12.445 -0.712 -20.654 1.00 96.56 79 GLY A CA 1
ATOM 599 C C . GLY A 1 79 ? 11.441 -1.647 -19.989 1.00 96.56 79 GLY A C 1
ATOM 600 O O . GLY A 1 79 ? 11.712 -2.178 -18.915 1.00 96.56 79 GLY A O 1
ATOM 601 N N . ALA A 1 80 ? 10.344 -1.967 -20.681 1.00 95.19 80 ALA A N 1
ATOM 602 C CA . ALA A 1 80 ? 9.329 -2.909 -20.193 1.00 95.19 80 ALA A CA 1
ATOM 603 C C . ALA A 1 80 ? 9.911 -4.304 -19.895 1.00 95.19 80 ALA A C 1
ATOM 605 O O . ALA A 1 80 ? 9.564 -4.960 -18.907 1.00 95.19 80 ALA A O 1
ATOM 606 N N . LYS A 1 81 ? 10.858 -4.761 -20.724 1.00 96.38 81 LYS A N 1
ATOM 607 C CA . LYS A 1 81 ? 11.586 -6.010 -20.476 1.00 96.38 81 LYS A CA 1
ATOM 608 C C . LYS A 1 81 ? 12.462 -5.927 -19.223 1.00 96.38 81 LYS A C 1
ATOM 610 O O . LYS A 1 81 ? 12.543 -6.908 -18.485 1.00 96.38 81 LYS A O 1
ATOM 615 N N . ALA A 1 82 ? 13.136 -4.800 -18.995 1.00 95.81 82 ALA A N 1
ATOM 616 C CA . ALA A 1 82 ? 13.952 -4.586 -17.803 1.00 95.81 82 ALA A CA 1
ATOM 617 C C . ALA A 1 82 ? 13.092 -4.531 -16.527 1.00 95.81 82 ALA A C 1
ATOM 619 O O . ALA A 1 82 ? 13.424 -5.235 -15.573 1.00 95.81 82 ALA A O 1
ATOM 620 N N . GLN A 1 83 ? 11.947 -3.842 -16.566 1.00 96.06 83 GLN A N 1
ATOM 621 C CA . GLN A 1 83 ? 10.951 -3.844 -15.489 1.00 96.06 83 GLN A CA 1
ATOM 622 C C . GLN A 1 83 ? 10.504 -5.269 -15.152 1.00 96.06 83 GLN A C 1
ATOM 624 O O . GLN A 1 83 ? 10.643 -5.711 -14.015 1.00 96.06 83 GLN A O 1
ATOM 629 N N . THR A 1 84 ? 10.079 -6.040 -16.159 1.00 95.25 84 THR A N 1
ATOM 630 C CA . THR A 1 84 ? 9.648 -7.438 -15.966 1.00 95.25 84 THR A CA 1
ATOM 631 C C . THR A 1 84 ? 10.726 -8.279 -15.274 1.00 95.25 84 THR A C 1
ATOM 633 O O . THR A 1 84 ? 10.425 -9.137 -14.446 1.00 95.25 84 THR A O 1
ATOM 636 N N . LEU A 1 85 ? 12.003 -8.063 -15.609 1.00 94.88 85 LEU A N 1
ATOM 637 C CA . LEU A 1 85 ? 13.116 -8.787 -14.993 1.00 94.88 85 LEU A CA 1
ATOM 638 C C . LEU A 1 85 ? 13.368 -8.359 -13.544 1.00 94.88 85 LEU A C 1
ATOM 640 O O . LEU A 1 85 ? 13.625 -9.233 -12.715 1.00 94.88 85 LEU A O 1
ATOM 644 N N . ARG A 1 86 ? 13.292 -7.055 -13.249 1.00 94.38 86 ARG A N 1
ATOM 645 C CA . ARG A 1 86 ? 13.426 -6.495 -11.896 1.00 94.38 86 ARG A CA 1
ATOM 646 C C . ARG A 1 86 ? 12.316 -6.998 -10.976 1.00 94.38 86 ARG A C 1
ATOM 648 O O . ARG A 1 86 ? 12.591 -7.424 -9.861 1.00 94.38 86 ARG A O 1
ATOM 655 N N . GLU A 1 87 ? 11.082 -6.990 -11.460 1.00 95.19 87 GLU A N 1
ATOM 656 C CA . GLU A 1 87 ? 9.891 -7.309 -10.666 1.00 95.19 87 GLU A CA 1
ATOM 657 C C . GLU A 1 87 ? 9.666 -8.819 -10.499 1.00 95.19 87 GLU A C 1
ATOM 659 O O . GLU A 1 87 ? 8.939 -9.249 -9.607 1.00 95.19 87 GLU A O 1
ATOM 664 N N . ARG A 1 88 ? 10.343 -9.662 -11.294 1.00 93.31 88 ARG A N 1
ATO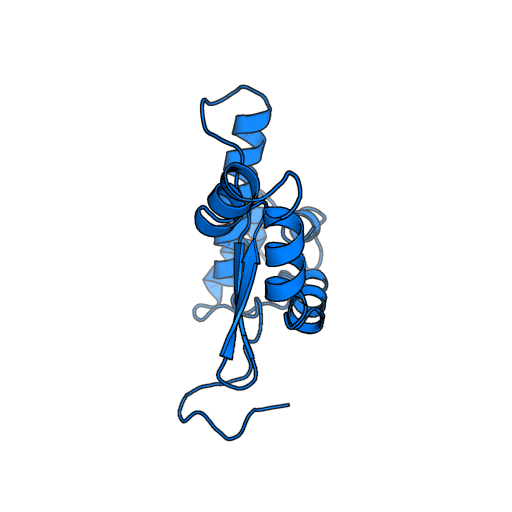M 665 C CA . ARG A 1 88 ? 10.176 -11.128 -11.282 1.00 93.31 88 ARG A CA 1
ATOM 666 C C . ARG A 1 88 ? 10.393 -11.774 -9.910 1.00 93.31 88 ARG A C 1
ATOM 668 O O . ARG A 1 88 ? 9.791 -12.806 -9.627 1.00 93.31 88 ARG A O 1
ATOM 675 N N . SER A 1 89 ? 11.307 -11.244 -9.100 1.00 89.81 89 SER A N 1
ATOM 676 C CA . SER A 1 89 ? 11.622 -11.784 -7.768 1.00 89.81 89 SER A CA 1
ATOM 677 C C . SER A 1 89 ? 10.795 -11.169 -6.643 1.00 89.81 89 SER A C 1
ATOM 679 O O . SER A 1 89 ? 11.002 -11.528 -5.480 1.00 89.81 89 SER A O 1
ATOM 681 N N . PHE A 1 90 ? 9.866 -10.267 -6.963 1.00 93.00 90 PHE A N 1
ATOM 682 C CA . PHE A 1 90 ? 9.049 -9.622 -5.955 1.00 93.00 90 PHE A CA 1
ATOM 683 C C . PHE A 1 90 ? 8.137 -10.645 -5.249 1.00 93.00 90 PHE A C 1
ATOM 685 O O . PHE A 1 90 ? 7.480 -11.454 -5.913 1.00 93.00 90 PHE A O 1
ATOM 692 N N . PRO A 1 91 ? 8.063 -10.639 -3.906 1.00 90.31 91 PRO A N 1
ATOM 693 C CA . PRO A 1 91 ? 7.254 -11.596 -3.160 1.00 90.31 91 PRO A CA 1
ATOM 694 C C . PRO A 1 91 ? 5.763 -11.232 -3.238 1.00 90.31 91 PRO A C 1
ATOM 696 O O . PRO A 1 91 ? 5.220 -10.593 -2.339 1.00 90.31 91 PRO A O 1
ATOM 699 N N . LEU A 1 92 ? 5.070 -11.672 -4.293 1.00 88.56 92 LEU A N 1
ATOM 700 C CA . LEU A 1 92 ? 3.638 -11.389 -4.499 1.00 88.56 92 LEU A CA 1
ATOM 701 C C . LEU A 1 92 ? 2.738 -11.869 -3.348 1.00 88.56 92 LEU A C 1
ATOM 703 O O . LEU A 1 92 ? 1.670 -11.306 -3.123 1.00 88.56 92 LEU A O 1
ATOM 707 N N . GLU A 1 93 ? 3.175 -12.863 -2.572 1.00 85.44 93 GLU A N 1
ATOM 708 C CA . GLU A 1 93 ? 2.467 -13.291 -1.361 1.00 85.44 93 GLU A CA 1
ATOM 709 C C . GLU A 1 93 ? 2.370 -12.194 -0.287 1.00 85.44 93 GLU A C 1
ATOM 711 O O . GLU A 1 93 ? 1.438 -12.208 0.515 1.00 85.44 93 GLU A O 1
ATOM 716 N N . LEU A 1 94 ? 3.310 -11.242 -0.263 1.00 81.81 94 LEU A N 1
ATOM 717 C CA . LEU A 1 94 ? 3.275 -10.094 0.641 1.00 81.81 94 LEU A CA 1
ATOM 718 C C . LEU A 1 94 ? 2.140 -9.145 0.248 1.00 81.81 94 LEU A C 1
ATOM 720 O O . LEU A 1 94 ? 1.366 -8.730 1.108 1.00 81.81 94 LEU A O 1
ATOM 724 N N . VAL A 1 95 ? 2.012 -8.869 -1.053 1.00 83.12 95 VAL A N 1
ATOM 725 C CA . VAL A 1 95 ? 0.940 -8.030 -1.610 1.00 83.12 95 VAL A CA 1
ATOM 726 C C . VAL A 1 95 ? -0.412 -8.687 -1.365 1.00 83.12 95 VAL A C 1
ATOM 728 O O . VAL A 1 95 ? -1.314 -8.057 -0.826 1.00 83.12 95 VAL A O 1
ATOM 731 N N . ALA A 1 96 ? -0.529 -9.984 -1.665 1.00 84.31 96 ALA A N 1
ATOM 732 C CA . ALA A 1 96 ? -1.763 -10.734 -1.458 1.00 84.31 96 ALA A CA 1
ATOM 733 C C . ALA A 1 96 ? -2.242 -10.683 0.003 1.00 84.31 96 ALA A C 1
ATOM 735 O O . ALA A 1 96 ? -3.433 -10.523 0.244 1.00 84.31 96 ALA A O 1
ATOM 736 N N . LYS A 1 97 ? -1.325 -10.766 0.978 1.00 80.06 97 LYS A N 1
ATOM 737 C CA . LYS A 1 97 ? -1.668 -10.625 2.404 1.00 80.06 97 LYS A CA 1
ATOM 738 C C . LYS A 1 97 ? -2.188 -9.229 2.743 1.00 80.06 97 LYS A C 1
ATOM 740 O O . LYS A 1 97 ? -3.136 -9.130 3.515 1.00 80.06 97 LYS A O 1
ATOM 745 N N . GLY A 1 98 ? -1.593 -8.183 2.166 1.00 78.25 98 GLY A N 1
ATOM 746 C CA . GLY A 1 98 ? -2.064 -6.805 2.327 1.00 78.25 98 GLY A CA 1
ATOM 747 C C . GLY A 1 98 ? -3.479 -6.599 1.780 1.00 78.25 98 GLY A C 1
ATOM 748 O O . GLY A 1 98 ? -4.307 -6.009 2.462 1.00 78.25 98 GLY A O 1
ATOM 749 N N . LEU A 1 99 ? -3.790 -7.182 0.617 1.00 79.69 99 LEU A N 1
ATOM 750 C CA . LEU A 1 99 ? -5.118 -7.102 -0.016 1.00 79.69 99 LEU A CA 1
ATOM 751 C C . LEU A 1 99 ? -6.227 -7.843 0.751 1.00 79.69 99 LEU A C 1
ATOM 753 O O . LEU A 1 99 ? -7.407 -7.626 0.499 1.00 79.69 99 LEU A O 1
ATOM 757 N N . THR A 1 100 ? -5.867 -8.749 1.663 1.00 79.38 100 THR A N 1
ATOM 758 C CA . THR A 1 100 ? -6.823 -9.490 2.508 1.00 79.38 100 THR A CA 1
ATOM 759 C C . THR A 1 100 ? -6.948 -8.925 3.923 1.00 79.38 100 THR A C 1
ATOM 761 O O . THR A 1 100 ? -7.527 -9.576 4.793 1.00 79.38 100 THR A O 1
ATOM 764 N N . LEU A 1 101 ? -6.358 -7.758 4.190 1.00 78.31 101 LEU A N 1
ATOM 765 C CA . LEU A 1 101 ? -6.406 -7.129 5.503 1.00 78.31 101 LEU A CA 1
ATOM 766 C C . LEU A 1 101 ? -7.835 -6.708 5.859 1.00 78.31 101 LEU A C 1
ATOM 768 O O . LEU A 1 101 ? -8.565 -6.175 5.032 1.00 78.31 101 LEU A O 1
ATOM 772 N N . ARG A 1 102 ? -8.183 -6.870 7.136 1.00 84.56 102 ARG A N 1
ATOM 773 C CA . ARG A 1 102 ? -9.359 -6.258 7.750 1.00 84.56 102 ARG A CA 1
ATOM 774 C C . ARG A 1 102 ? -8.935 -5.107 8.650 1.00 84.56 102 ARG A C 1
ATOM 776 O O . ARG A 1 102 ? -8.198 -5.307 9.618 1.00 84.56 102 ARG A O 1
ATOM 783 N N . LEU A 1 103 ? -9.374 -3.895 8.326 1.00 86.38 103 LEU A N 1
ATOM 784 C CA . LEU A 1 103 ? -8.958 -2.676 9.022 1.00 86.38 103 LEU A CA 1
ATOM 785 C C . LEU A 1 103 ? -9.353 -2.692 10.509 1.00 86.38 103 LEU A C 1
ATOM 787 O O . LEU A 1 103 ? -8.594 -2.269 11.380 1.00 86.38 103 LEU A O 1
ATOM 791 N N . GLU A 1 104 ? -10.522 -3.241 10.808 1.00 87.75 104 GLU A N 1
ATOM 792 C CA . GLU A 1 104 ? -11.062 -3.445 12.148 1.00 87.75 104 GLU A CA 1
ATOM 793 C C . GLU A 1 104 ? -10.246 -4.441 12.987 1.00 87.75 104 GLU A C 1
ATOM 795 O O . GLU A 1 104 ? -10.319 -4.415 14.216 1.00 87.75 104 GLU A O 1
ATOM 800 N N . GLU A 1 105 ? -9.421 -5.285 12.364 1.00 87.62 105 GLU A N 1
ATOM 801 C CA . GLU A 1 105 ? -8.511 -6.210 13.050 1.00 87.62 105 GLU A CA 1
ATOM 802 C C . GLU A 1 105 ? -7.129 -5.583 13.301 1.00 87.62 105 GLU A C 1
ATOM 804 O O . GLU A 1 105 ? -6.355 -6.091 14.116 1.00 87.62 105 GLU A O 1
ATOM 809 N N . ALA A 1 106 ? -6.829 -4.438 12.678 1.00 87.38 106 ALA A N 1
ATOM 810 C CA . ALA A 1 106 ? -5.579 -3.722 12.884 1.00 87.38 106 ALA A CA 1
ATOM 811 C C . ALA A 1 106 ? -5.464 -3.133 14.304 1.00 87.38 106 ALA A C 1
ATOM 813 O O . ALA A 1 106 ? -6.427 -3.013 15.075 1.00 87.38 106 ALA A O 1
ATOM 814 N N . SER A 1 107 ? -4.236 -2.774 14.664 1.00 89.31 107 SER A N 1
ATOM 815 C CA . SER A 1 107 ? -3.850 -2.278 15.981 1.00 89.31 107 SER A CA 1
ATOM 816 C C . SER A 1 107 ? -3.343 -0.840 15.920 1.00 89.31 107 SER A C 1
ATOM 818 O O . SER A 1 107 ? -2.832 -0.371 14.901 1.00 89.31 107 SER A O 1
ATOM 820 N N . ALA A 1 108 ? -3.451 -0.150 17.049 1.00 89.19 108 ALA A N 1
ATOM 821 C CA . ALA A 1 108 ? -2.814 1.131 17.297 1.00 89.19 108 ALA A CA 1
ATOM 822 C C . ALA A 1 108 ? -2.067 1.058 18.632 1.00 89.19 108 ALA A C 1
ATOM 824 O O . ALA A 1 108 ? -2.494 0.360 19.552 1.00 89.19 108 ALA A O 1
ATOM 825 N N . SER A 1 109 ? -0.955 1.784 18.749 1.00 89.06 109 SER A N 1
ATOM 826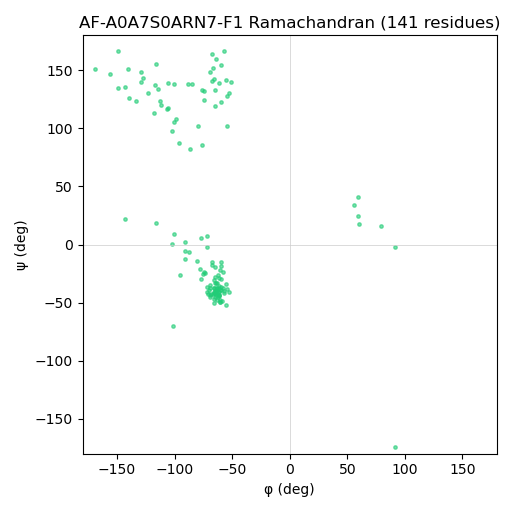 C CA . SER A 1 109 ? -0.228 1.917 20.019 1.00 89.06 109 SER A CA 1
ATOM 827 C C . SER A 1 109 ? -1.054 2.638 21.084 1.00 89.06 109 SER A C 1
ATOM 829 O O . SER A 1 109 ? -0.869 2.394 22.273 1.00 89.06 109 SER A O 1
ATOM 831 N N . VAL A 1 110 ? -1.970 3.508 20.655 1.00 92.50 110 VAL A N 1
ATOM 832 C CA . VAL A 1 110 ? -2.958 4.167 21.506 1.00 92.50 110 VAL A CA 1
ATOM 833 C C . VAL A 1 110 ? -4.330 3.613 21.136 1.00 92.50 110 VAL A C 1
ATOM 835 O O . VAL A 1 110 ? -4.756 3.714 19.990 1.00 92.50 110 VAL A O 1
ATOM 838 N N . ALA A 1 111 ? -5.020 2.998 22.096 1.00 89.69 111 ALA A N 1
ATOM 839 C CA . ALA A 1 111 ? -6.276 2.297 21.826 1.00 89.69 111 ALA A CA 1
ATOM 840 C C . ALA A 1 111 ? -7.376 3.220 21.269 1.00 89.69 111 ALA A C 1
ATOM 842 O O . ALA A 1 111 ? -8.127 2.796 20.394 1.00 89.69 111 ALA A O 1
ATOM 843 N N . SER A 1 112 ? -7.437 4.478 21.725 1.00 94.31 112 SER A N 1
ATOM 844 C CA . SER A 1 112 ? -8.407 5.464 21.230 1.00 94.31 112 SER A CA 1
ATOM 845 C C . SER A 1 112 ? -8.222 5.787 19.750 1.00 94.31 112 SER A C 1
ATOM 847 O O . SER A 1 112 ? -9.215 5.991 19.063 1.00 94.31 112 SER A O 1
ATOM 849 N N . ASP A 1 113 ? -6.987 5.765 19.234 1.00 94.75 113 ASP A N 1
ATOM 850 C CA . ASP A 1 113 ? -6.726 6.061 17.821 1.00 94.75 113 ASP A CA 1
ATOM 851 C C . ASP A 1 113 ? -7.449 5.071 16.914 1.00 94.75 113 ASP A C 1
ATOM 853 O O . ASP A 1 113 ? -8.006 5.462 15.896 1.00 94.75 113 ASP A O 1
ATOM 857 N N . LYS A 1 114 ? -7.488 3.787 17.294 1.00 93.50 114 LYS A N 1
ATOM 858 C CA . LYS A 1 114 ? -8.220 2.774 16.530 1.00 93.50 114 LYS A CA 1
ATOM 859 C C . LYS A 1 114 ? -9.698 3.145 16.422 1.00 93.50 114 LYS A C 1
ATOM 861 O O . LYS A 1 114 ? -10.246 3.132 15.324 1.00 93.50 114 LYS A O 1
ATOM 866 N N . THR A 1 115 ? -10.322 3.490 17.544 1.00 94.88 115 THR A N 1
ATOM 867 C CA . THR A 1 115 ? -11.727 3.908 17.591 1.00 94.88 115 THR A CA 1
ATOM 868 C C . THR A 1 115 ? -11.960 5.156 16.744 1.00 94.88 115 THR A C 1
ATOM 870 O O . THR A 1 115 ? -12.832 5.161 15.878 1.00 94.88 115 THR A O 1
ATOM 873 N N . HIS A 1 116 ? -11.129 6.184 16.925 1.00 96.44 116 HIS A N 1
ATOM 874 C CA . HIS A 1 116 ? -11.234 7.449 16.200 1.00 96.44 116 HIS A CA 1
ATOM 875 C C . HIS A 1 116 ? -11.058 7.263 14.693 1.00 96.44 116 HIS A C 1
ATOM 877 O O . HIS A 1 116 ? -11.843 7.803 13.921 1.00 96.44 116 HIS A O 1
ATOM 883 N N . ILE A 1 117 ? -10.081 6.464 14.261 1.00 95.12 117 ILE A N 1
ATOM 884 C CA . ILE A 1 117 ? -9.819 6.179 12.845 1.00 95.12 117 ILE A CA 1
ATOM 885 C C . ILE A 1 117 ? -10.979 5.404 12.218 1.00 95.12 117 ILE A C 1
ATOM 887 O O . ILE A 1 117 ? -11.460 5.785 11.151 1.00 95.12 117 ILE A O 1
ATOM 891 N N . LEU A 1 118 ? -11.474 4.355 12.881 1.00 94.69 118 LEU A N 1
ATOM 892 C CA . LEU A 1 118 ? -12.620 3.586 12.389 1.00 94.69 118 LEU A CA 1
ATOM 893 C C . LEU A 1 118 ? -13.879 4.460 12.283 1.00 94.69 118 LEU A C 1
ATOM 895 O O . LEU A 1 118 ? -14.602 4.382 11.291 1.00 94.69 118 LEU A O 1
ATOM 899 N N . ASN A 1 119 ? -14.136 5.337 13.252 1.00 95.88 119 ASN A N 1
ATOM 900 C CA . ASN A 1 119 ? -15.261 6.272 13.180 1.00 95.88 119 ASN A CA 1
ATOM 901 C C . ASN A 1 119 ? -15.060 7.356 12.112 1.00 95.88 119 ASN A C 1
ATOM 903 O O . ASN A 1 119 ? -16.008 7.688 11.401 1.00 95.88 119 ASN A O 1
ATOM 907 N N . CYS A 1 120 ? -13.834 7.850 11.935 1.00 94.56 120 CYS A N 1
ATOM 908 C CA . CYS A 1 120 ? -13.481 8.813 10.893 1.00 94.56 120 CYS A CA 1
ATOM 909 C C . CYS A 1 120 ? -13.754 8.244 9.491 1.00 94.56 120 CYS A C 1
ATOM 911 O O . CYS A 1 120 ? -14.475 8.854 8.702 1.00 94.56 120 CYS A O 1
ATOM 913 N N . ILE A 1 121 ? -13.279 7.027 9.212 1.00 92.00 121 ILE A N 1
ATOM 914 C CA . ILE A 1 121 ? -13.493 6.339 7.927 1.00 92.00 121 ILE A CA 1
ATOM 915 C C . ILE A 1 121 ? -14.979 6.038 7.701 1.00 92.00 121 ILE A C 1
ATOM 917 O O . ILE A 1 121 ? -15.488 6.175 6.589 1.00 92.00 121 ILE A O 1
ATOM 921 N N . ALA A 1 122 ? -15.714 5.684 8.759 1.00 93.12 122 ALA A N 1
ATOM 922 C CA . ALA A 1 122 ? -17.164 5.513 8.699 1.00 93.12 122 ALA A CA 1
ATOM 923 C C . ALA A 1 122 ? -17.940 6.840 8.556 1.00 93.12 122 ALA A C 1
ATOM 925 O O . ALA A 1 122 ? -19.163 6.813 8.426 1.00 93.12 122 ALA A O 1
ATOM 926 N N . ARG A 1 123 ? -17.253 7.993 8.553 1.00 92.06 123 ARG A N 1
ATOM 927 C CA . ARG A 1 123 ? -17.835 9.346 8.541 1.00 92.06 123 ARG A CA 1
ATOM 928 C C . ARG A 1 123 ? -18.808 9.579 9.701 1.00 92.06 123 ARG A C 1
ATOM 930 O O . ARG A 1 123 ? -19.798 10.297 9.560 1.00 92.06 123 ARG A O 1
ATOM 937 N N . ASN A 1 124 ? -18.521 8.968 10.849 1.00 93.56 124 ASN A N 1
ATOM 938 C CA . ASN A 1 124 ? -19.260 9.181 12.0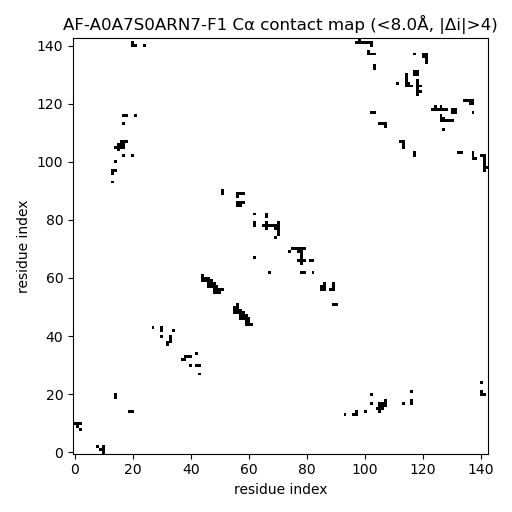83 1.00 93.56 124 ASN A CA 1
ATOM 939 C C . ASN A 1 124 ? -18.857 10.530 12.699 1.00 93.56 124 ASN A C 1
ATOM 941 O O . ASN A 1 124 ? -17.676 10.856 12.800 1.00 93.56 124 ASN A O 1
ATOM 945 N N . THR A 1 125 ? -19.845 11.325 13.104 1.00 93.56 125 THR A N 1
ATOM 946 C CA . THR A 1 125 ? -19.620 12.635 13.730 1.00 93.56 125 THR A CA 1
ATOM 947 C C . THR A 1 125 ? -19.129 12.528 15.170 1.00 93.56 125 THR A C 1
ATOM 949 O O . THR A 1 125 ? -18.520 13.470 15.670 1.00 93.56 125 THR A O 1
ATOM 952 N N . ASP A 1 126 ? -19.418 11.411 15.839 1.00 96.19 126 ASP A N 1
ATOM 953 C CA . ASP A 1 126 ? -18.908 11.102 17.172 1.00 96.19 126 ASP A CA 1
ATOM 954 C C . ASP A 1 126 ? -17.729 10.132 17.047 1.00 96.19 126 ASP A C 1
ATOM 956 O O . ASP A 1 126 ? -17.906 8.951 16.743 1.00 96.19 126 ASP A O 1
ATOM 960 N N . LEU A 1 127 ? -16.514 10.648 17.244 1.00 95.88 127 LEU A N 1
ATOM 961 C CA . LEU A 1 127 ? -15.297 9.847 17.132 1.00 95.88 127 LEU A CA 1
ATOM 962 C C . LEU A 1 127 ? -15.111 8.903 18.320 1.00 95.88 127 LEU A C 1
ATOM 964 O O . LEU A 1 127 ? -14.464 7.874 18.148 1.00 95.88 127 LEU A O 1
ATOM 968 N N . ASP A 1 128 ? -15.692 9.213 19.481 1.00 96.31 128 ASP A N 1
ATOM 969 C CA . ASP A 1 128 ? -15.574 8.417 20.706 1.00 96.31 128 ASP A CA 1
ATOM 970 C C . ASP A 1 128 ? -16.630 7.302 20.800 1.00 96.31 128 ASP A C 1
ATOM 972 O O . ASP A 1 128 ? -16.573 6.469 21.707 1.00 96.31 128 ASP A O 1
ATOM 976 N N . ALA A 1 129 ? -17.588 7.265 19.868 1.00 95.31 129 ALA A N 1
ATOM 977 C CA . ALA A 1 129 ? -18.596 6.216 19.794 1.00 95.31 129 ALA A CA 1
ATOM 978 C C . ALA A 1 129 ? -17.967 4.824 19.610 1.00 95.31 129 ALA A C 1
ATOM 980 O O . ALA A 1 129 ? -16.888 4.675 19.035 1.00 95.31 129 ALA A O 1
ATOM 981 N N . GLU A 1 130 ? -18.676 3.779 20.041 1.00 94.88 130 GLU A N 1
ATOM 982 C CA . GLU A 1 130 ? -18.259 2.404 19.755 1.00 94.88 130 GLU A CA 1
ATOM 983 C C . GLU A 1 130 ? -18.192 2.201 18.227 1.00 94.88 130 GLU A C 1
ATOM 985 O O . GLU A 1 130 ? -19.198 2.436 17.544 1.00 94.88 130 GLU A O 1
ATOM 990 N N . PRO A 1 131 ? -17.034 1.800 17.668 1.00 93.69 131 PRO A N 1
ATOM 991 C CA . PRO A 1 131 ? -16.893 1.645 16.231 1.00 93.69 131 PRO A CA 1
ATOM 992 C C . PRO A 1 131 ? -17.717 0.448 15.753 1.00 93.69 131 PRO A C 1
ATOM 994 O O . PRO A 1 131 ? -17.883 -0.553 16.456 1.00 93.69 131 PRO A O 1
ATOM 997 N N . ALA A 1 132 ? -18.232 0.533 14.529 1.00 91.56 132 ALA A N 1
ATOM 998 C CA . ALA A 1 132 ? -18.936 -0.589 13.930 1.00 91.56 132 ALA A CA 1
ATOM 999 C C . ALA A 1 132 ? -17.987 -1.791 13.790 1.00 91.56 132 ALA A C 1
ATOM 1001 O O . ALA A 1 132 ? -16.832 -1.640 13.401 1.00 91.56 132 ALA A O 1
ATOM 1002 N N . LEU A 1 133 ? -18.483 -2.996 14.080 1.00 87.50 133 LEU A N 1
ATOM 1003 C CA . LEU A 1 133 ? -17.705 -4.224 13.873 1.00 87.50 133 LEU A CA 1
ATOM 1004 C C . LEU A 1 133 ? -17.438 -4.483 12.386 1.00 87.50 133 LEU A C 1
ATOM 1006 O O . LEU A 1 133 ? -16.415 -5.056 12.034 1.00 87.50 133 LEU A O 1
ATOM 1010 N N . GLU A 1 134 ? -18.363 -4.051 11.530 1.00 88.50 134 GLU A N 1
ATOM 1011 C CA . GLU A 1 134 ? -18.282 -4.131 10.075 1.00 88.50 134 GLU A CA 1
ATOM 1012 C C . GLU A 1 134 ? -18.912 -2.861 9.495 1.00 88.50 134 GLU A C 1
ATOM 1014 O O . GLU A 1 134 ? -19.977 -2.425 9.944 1.00 88.50 134 GLU A O 1
ATOM 1019 N N . HIS A 1 135 ? -18.268 -2.248 8.502 1.00 90.38 135 HIS A N 1
ATOM 1020 C CA . HIS A 1 135 ? -18.805 -1.072 7.826 1.00 90.38 135 HIS A CA 1
ATOM 1021 C C . HIS A 1 135 ? -18.337 -1.026 6.364 1.00 90.38 135 HIS A C 1
ATOM 1023 O O . HIS A 1 135 ? -17.138 -1.147 6.121 1.00 90.38 135 HIS A O 1
ATOM 1029 N N . PRO A 1 136 ? -19.216 -0.743 5.380 1.00 89.50 136 PRO A N 1
ATOM 1030 C CA . PRO A 1 136 ? -18.833 -0.711 3.962 1.00 89.50 136 PRO A CA 1
ATOM 1031 C C . PRO A 1 136 ? -17.739 0.305 3.605 1.00 89.50 136 PRO A C 1
ATOM 1033 O O . PRO A 1 136 ? -17.153 0.232 2.529 1.00 89.50 136 PRO A O 1
ATOM 1036 N N . ALA A 1 137 ? -17.502 1.305 4.460 1.00 88.25 137 ALA A N 1
ATOM 1037 C CA . ALA A 1 137 ? -16.402 2.252 4.270 1.00 88.25 137 ALA A CA 1
ATOM 1038 C C . ALA A 1 137 ? -15.033 1.649 4.618 1.00 88.25 137 ALA A C 1
ATOM 1040 O O . ALA A 1 137 ? -14.041 2.087 4.050 1.00 88.25 137 ALA A O 1
ATOM 1041 N N . TYR A 1 138 ? -14.971 0.639 5.493 1.00 89.31 138 TYR A N 1
ATOM 1042 C CA . TYR A 1 138 ? -13.719 -0.061 5.799 1.00 89.31 138 TYR A CA 1
ATOM 1043 C C . TYR A 1 138 ? -13.233 -0.811 4.562 1.00 89.31 138 TYR A C 1
ATOM 1045 O O . TYR A 1 138 ? -12.073 -0.679 4.193 1.00 89.31 138 TYR A O 1
ATOM 1053 N N . ASP A 1 139 ? -14.152 -1.457 3.840 1.00 83.94 139 ASP A N 1
ATOM 1054 C CA . ASP A 1 139 ? -13.866 -2.191 2.601 1.00 83.94 139 ASP A CA 1
ATOM 1055 C C . ASP A 1 139 ? -13.287 -1.327 1.480 1.00 83.94 139 ASP A C 1
ATOM 1057 O O . ASP A 1 139 ? -12.671 -1.855 0.562 1.00 83.94 139 ASP A O 1
ATOM 1061 N N . ARG A 1 140 ? -13.503 -0.006 1.518 1.00 80.56 140 ARG A N 1
ATOM 1062 C CA . ARG A 1 140 ? -12.946 0.923 0.524 1.00 80.56 140 ARG A CA 1
ATOM 1063 C C . ARG A 1 140 ? -11.474 1.234 0.763 1.00 80.56 140 ARG A C 1
ATOM 1065 O O . ARG A 1 140 ? -10.818 1.683 -0.160 1.00 80.56 140 ARG A O 1
ATOM 1072 N N . VAL A 1 141 ? -10.979 1.039 1.984 1.00 76.19 141 VAL A N 1
ATOM 1073 C CA . VAL A 1 141 ? -9.594 1.365 2.354 1.00 76.19 141 VAL A CA 1
ATOM 1074 C C . VAL A 1 141 ? -8.613 0.317 1.837 1.00 76.19 141 VAL A C 1
ATOM 1076 O O . VAL A 1 141 ? -7.469 0.641 1.552 1.00 76.19 141 VAL A O 1
ATOM 1079 N N . TYR A 1 142 ? -9.054 -0.932 1.710 1.00 67.81 142 TYR A N 1
ATOM 1080 C CA . TYR A 1 142 ? -8.218 -2.048 1.264 1.00 67.81 142 TYR A CA 1
ATOM 1081 C C . TYR A 1 142 ? -8.681 -2.654 -0.078 1.00 67.81 142 TYR A C 1
ATOM 1083 O O . TYR A 1 142 ? -8.315 -3.786 -0.399 1.00 67.81 142 TYR A O 1
ATOM 1091 N N . ARG A 1 143 ? -9.485 -1.913 -0.856 1.00 56.19 143 ARG A N 1
ATOM 1092 C CA . ARG A 1 143 ? -9.870 -2.237 -2.242 1.00 56.19 143 ARG A CA 1
ATOM 1093 C C . ARG A 1 143 ? -9.078 -1.415 -3.238 1.00 56.19 143 ARG A C 1
ATOM 1095 O O . ARG A 1 143 ? -8.751 -2.002 -4.292 1.00 56.19 143 ARG A O 1
#